Protein AF-A0A923VQ22-F1 (afdb_monomer)

Mean predicted aligned error: 6.09 Å

Foldseek 3Di:
DDPCVVVVVVVLCVVVLVVLVVVLVVQLPDDLVCLVVVLVVLVVLLVVLVVQCVVLVPPPDPVSVSSPSNSVVSNVSSVSSCVSSCVVAACPPDDDPPPQDDPSSVNVVSNND

Secondary structure (DSSP, 8-state):
--THHHHHHHHHHHHHHHHHHHHHHHHHTS-GGGHHHHHHHHHHHHHHHHHHHHHHTT--SHHHHHHHHHHHHHHHHHHHHHHHTTSSS----SPPPTT--HHHHHHHHHHH-

Nearest PDB structures (foldseek):
  6s1k-assembly1_K  TM=7.094E-01  e=7.462E+00  Escherichia coli str. K-12 substr. MG1655star
  8brm-assembly1_Li  TM=3.513E-01  e=6.714E+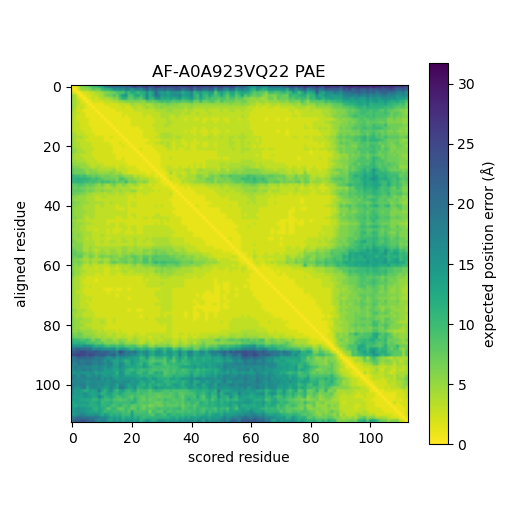00  Giardia lamblia ATCC 50803

Solvent-accessible surface area (backbone atoms only — not comparable to full-atom values): 6279 Å² total; per-residue (Å²): 137,61,72,64,77,56,50,50,58,51,53,49,51,53,47,54,50,53,51,49,52,52,51,48,55,53,60,62,71,48,64,77,84,49,49,65,56,53,51,51,52,37,50,53,47,32,54,50,18,53,54,45,33,64,71,27,71,80,42,86,49,75,67,24,53,56,50,33,50,50,18,54,50,40,46,49,50,34,52,51,47,37,39,73,72,29,76,73,29,49,67,47,88,63,81,82,62,93,84,56,54,72,70,61,37,53,53,53,52,54,18,54,97

Structure (mmCIF, N/CA/C/O backbone):
data_AF-A0A923VQ22-F1
#
_entry.id   AF-A0A923VQ22-F1
#
loop_
_atom_site.group_PDB
_atom_site.id
_atom_site.type_symbol
_atom_site.label_atom_id
_atom_site.label_alt_id
_atom_site.label_comp_id
_atom_site.label_asym_id
_atom_site.label_entity_id
_atom_site.label_seq_id
_atom_site.pdbx_PDB_ins_code
_atom_site.Cartn_x
_atom_site.Cartn_y
_atom_site.Cartn_z
_atom_site.occupancy
_atom_site.B_iso_or_equiv
_atom_site.auth_seq_id
_atom_site.auth_comp_id
_atom_site.auth_asym_id
_atom_site.auth_atom_id
_atom_site.pdbx_PDB_model_num
ATOM 1 N N . MET A 1 1 ? 25.766 -9.723 -18.755 1.00 61.22 1 MET A N 1
ATOM 2 C CA . MET A 1 1 ? 24.776 -9.295 -17.744 1.00 61.22 1 MET A CA 1
ATOM 3 C C . MET A 1 1 ? 25.517 -8.536 -16.666 1.00 61.22 1 MET A C 1
ATOM 5 O O . MET A 1 1 ? 26.490 -9.065 -16.144 1.00 61.22 1 MET A O 1
ATOM 9 N N . THR A 1 2 ? 25.147 -7.287 -16.406 1.00 80.12 2 THR A N 1
ATOM 10 C CA . THR A 1 2 ? 25.833 -6.451 -15.411 1.00 80.12 2 THR A CA 1
ATOM 11 C C . THR A 1 2 ? 25.176 -6.624 -14.044 1.00 80.12 2 THR A C 1
ATOM 13 O O . THR A 1 2 ? 23.963 -6.797 -13.959 1.00 80.12 2 THR A O 1
ATOM 16 N N . LEU A 1 3 ? 25.957 -6.546 -12.962 1.00 84.25 3 LEU A N 1
ATOM 17 C CA . LEU A 1 3 ? 25.467 -6.641 -11.577 1.00 84.25 3 LEU A CA 1
ATOM 18 C C . LEU A 1 3 ? 24.278 -5.695 -11.304 1.00 84.25 3 LEU A C 1
ATOM 20 O O . LEU A 1 3 ? 23.337 -6.047 -10.596 1.00 84.25 3 LEU A O 1
ATOM 24 N N . SER A 1 4 ? 24.283 -4.519 -11.937 1.00 81.19 4 SER A N 1
ATOM 25 C CA . SER A 1 4 ? 23.209 -3.526 -11.855 1.00 81.19 4 SER A CA 1
ATOM 26 C C . SER A 1 4 ? 21.833 -4.049 -12.281 1.00 81.19 4 SER A C 1
ATOM 28 O O . SER A 1 4 ? 20.836 -3.618 -11.710 1.00 81.19 4 SER A O 1
ATOM 30 N N . GLN A 1 5 ? 21.756 -5.002 -13.219 1.00 84.12 5 GLN A N 1
ATOM 31 C CA . GLN A 1 5 ? 20.485 -5.582 -13.679 1.00 84.12 5 GLN A CA 1
ATOM 32 C C . GLN A 1 5 ? 19.780 -6.411 -12.598 1.00 84.12 5 GLN A C 1
ATOM 34 O O . GLN A 1 5 ? 18.574 -6.609 -12.686 1.00 84.12 5 GLN A O 1
ATOM 39 N N . TYR A 1 6 ? 20.512 -6.861 -11.577 1.00 86.94 6 TYR A N 1
ATOM 40 C CA . TYR A 1 6 ? 19.970 -7.634 -10.458 1.00 86.94 6 TYR A CA 1
ATOM 41 C C . TYR A 1 6 ? 19.833 -6.793 -9.192 1.00 86.94 6 TYR A C 1
ATOM 43 O O . TYR A 1 6 ? 18.829 -6.882 -8.489 1.00 86.94 6 TYR A O 1
ATOM 51 N N . VAL A 1 7 ? 20.816 -5.935 -8.917 1.00 93.94 7 VAL A N 1
ATOM 52 C CA . VAL A 1 7 ? 20.827 -5.115 -7.700 1.00 93.94 7 VAL A CA 1
ATOM 53 C C . VAL A 1 7 ? 19.725 -4.055 -7.724 1.00 93.94 7 VAL A C 1
ATOM 55 O O . VAL A 1 7 ? 19.074 -3.841 -6.705 1.00 93.94 7 VAL A O 1
ATOM 58 N N . LEU A 1 8 ? 19.470 -3.415 -8.872 1.00 92.94 8 LEU A N 1
ATOM 59 C CA . LEU A 1 8 ? 18.461 -2.355 -8.959 1.00 92.94 8 LEU A CA 1
ATOM 60 C C . LEU A 1 8 ? 17.034 -2.858 -8.682 1.00 92.94 8 LEU A C 1
ATOM 62 O O . LEU A 1 8 ? 16.362 -2.224 -7.871 1.00 92.94 8 LEU A O 1
ATOM 66 N N . PRO A 1 9 ? 16.550 -3.973 -9.270 1.00 94.06 9 PRO A N 1
ATOM 67 C CA . PRO A 1 9 ? 15.259 -4.547 -8.890 1.00 94.06 9 PRO A CA 1
ATOM 68 C C . PRO A 1 9 ? 15.165 -4.889 -7.403 1.00 94.06 9 PRO A C 1
ATOM 70 O O . PRO A 1 9 ? 14.166 -4.557 -6.779 1.00 94.06 9 PRO A O 1
ATOM 73 N N . VAL A 1 10 ? 16.208 -5.488 -6.818 1.00 95.06 10 VAL A N 1
ATOM 74 C CA . VAL A 1 10 ? 16.207 -5.863 -5.393 1.00 95.06 10 VAL A CA 1
ATOM 75 C C . VAL A 1 10 ? 16.084 -4.631 -4.501 1.00 95.06 10 VAL A C 1
ATOM 77 O O . VAL A 1 10 ? 15.206 -4.583 -3.641 1.00 95.06 10 VAL A O 1
ATOM 80 N N . LEU A 1 11 ? 16.923 -3.615 -4.722 1.00 96.44 11 LEU A N 1
ATOM 81 C CA . LEU A 1 11 ? 16.868 -2.369 -3.956 1.00 96.44 11 LEU A CA 1
ATOM 82 C C . LEU A 1 11 ? 15.526 -1.663 -4.133 1.00 96.44 11 LEU A C 1
ATOM 84 O O . LEU A 1 11 ? 14.954 -1.187 -3.156 1.00 96.44 11 LEU A O 1
ATOM 88 N N . TYR A 1 12 ? 15.012 -1.630 -5.362 1.00 96.00 12 TYR A N 1
ATOM 89 C CA . TYR A 1 12 ? 13.713 -1.049 -5.663 1.00 96.00 12 TYR A CA 1
ATOM 90 C C . TYR A 1 12 ? 12.589 -1.753 -4.898 1.00 96.00 12 TYR A C 1
ATOM 92 O O . TYR A 1 12 ? 11.822 -1.089 -4.206 1.00 96.00 12 TYR A O 1
ATOM 100 N N . THR A 1 13 ? 12.524 -3.084 -4.979 1.00 95.69 13 THR A N 1
ATOM 101 C CA . THR A 1 13 ? 11.518 -3.902 -4.295 1.00 95.69 13 THR A CA 1
ATOM 102 C C . THR A 1 13 ? 11.584 -3.719 -2.784 1.00 95.69 13 THR A C 1
ATOM 104 O O . THR A 1 13 ? 10.552 -3.475 -2.165 1.00 95.69 13 THR A O 1
ATOM 107 N N . LEU A 1 14 ? 12.780 -3.781 -2.189 1.00 97.06 14 LEU A N 1
ATOM 108 C CA . LEU A 1 14 ? 12.957 -3.579 -0.749 1.00 97.06 14 LEU A CA 1
ATOM 109 C C . LEU A 1 14 ? 12.525 -2.178 -0.318 1.00 97.06 14 LEU A C 1
ATOM 111 O O . LEU A 1 14 ? 11.804 -2.035 0.669 1.00 97.06 14 LEU A O 1
ATOM 115 N N . PHE A 1 15 ? 12.936 -1.154 -1.068 1.00 97.19 15 PHE A N 1
ATOM 116 C CA . PHE A 1 15 ? 12.598 0.230 -0.768 1.00 97.19 15 PHE A CA 1
ATOM 117 C C . PHE A 1 15 ? 11.090 0.464 -0.834 1.00 97.19 15 PHE A C 1
ATOM 119 O O . PHE A 1 15 ? 10.511 0.944 0.137 1.00 97.19 15 PHE A O 1
ATOM 126 N N . ILE A 1 16 ? 10.443 0.107 -1.948 1.00 97.19 16 ILE A N 1
ATOM 127 C CA . ILE A 1 16 ? 9.018 0.389 -2.139 1.00 97.19 16 ILE A CA 1
ATOM 128 C C . ILE A 1 16 ? 8.152 -0.430 -1.180 1.00 97.19 16 ILE A C 1
ATOM 130 O O . ILE A 1 16 ? 7.195 0.109 -0.630 1.00 97.19 16 ILE A O 1
ATOM 134 N N . TRP A 1 17 ? 8.530 -1.684 -0.904 1.00 96.00 17 TRP A N 1
ATOM 135 C CA . TRP A 1 17 ? 7.873 -2.510 0.104 1.00 96.00 17 TRP A CA 1
ATOM 136 C C . TRP A 1 17 ? 7.956 -1.849 1.478 1.00 96.00 17 TRP A C 1
ATOM 138 O O . TRP A 1 17 ? 6.927 -1.524 2.066 1.00 96.00 17 TRP A O 1
ATOM 148 N N . TRP A 1 18 ? 9.169 -1.573 1.968 1.00 96.50 18 TRP A N 1
ATOM 149 C CA . TRP A 1 18 ? 9.364 -1.022 3.310 1.00 96.50 18 TRP A CA 1
ATOM 150 C C . TRP A 1 18 ? 8.731 0.361 3.467 1.00 96.50 18 TRP A C 1
ATOM 152 O O . TRP A 1 18 ? 8.091 0.645 4.480 1.00 96.50 18 TRP A O 1
ATOM 162 N N . PHE A 1 19 ? 8.868 1.210 2.446 1.00 96.56 19 PHE A N 1
ATOM 163 C CA . PHE A 1 19 ? 8.248 2.527 2.418 1.00 96.56 19 PHE A CA 1
ATOM 164 C C . PHE A 1 19 ? 6.721 2.423 2.454 1.00 96.56 19 PHE A C 1
ATOM 166 O O . PHE A 1 19 ? 6.092 3.090 3.271 1.00 96.56 19 PHE A O 1
ATOM 173 N N . SER A 1 20 ? 6.123 1.553 1.630 1.00 94.25 20 SER A N 1
ATOM 174 C CA . SER A 1 20 ? 4.670 1.353 1.612 1.00 94.25 20 SER A CA 1
ATOM 175 C C . SER A 1 20 ? 4.145 0.862 2.961 1.00 94.25 20 SER A C 1
ATOM 177 O O . SER A 1 20 ? 3.203 1.448 3.485 1.00 94.25 20 SER A O 1
ATOM 179 N N . THR A 1 21 ? 4.809 -0.110 3.590 1.00 94.62 21 THR A N 1
ATOM 180 C CA . THR A 1 21 ? 4.454 -0.598 4.928 1.00 94.62 21 THR A CA 1
ATOM 181 C C . THR A 1 21 ? 4.550 0.508 5.975 1.00 94.62 21 THR A C 1
ATOM 183 O O . THR A 1 21 ? 3.642 0.668 6.785 1.00 94.62 21 THR A O 1
ATOM 186 N N . GLY A 1 22 ? 5.609 1.324 5.939 1.00 95.50 22 GLY A N 1
ATOM 187 C CA . GLY A 1 22 ? 5.743 2.479 6.828 1.00 95.50 22 GLY A CA 1
ATOM 188 C C . GLY A 1 22 ? 4.603 3.488 6.662 1.00 95.50 22 GLY A C 1
ATOM 189 O O . GLY A 1 22 ? 4.054 3.961 7.655 1.00 95.50 22 GLY A O 1
ATOM 190 N N . VAL A 1 23 ? 4.199 3.772 5.418 1.00 95.12 23 VAL A N 1
ATOM 191 C CA . VAL A 1 23 ? 3.050 4.643 5.119 1.00 95.12 23 VAL A CA 1
ATOM 192 C C . VAL A 1 23 ? 1.744 4.030 5.627 1.00 95.12 23 VAL A C 1
ATOM 194 O O . VAL A 1 23 ? 0.954 4.738 6.243 1.00 95.12 23 VAL A O 1
ATOM 197 N N . ILE A 1 24 ? 1.522 2.730 5.426 1.00 94.06 24 ILE A N 1
ATOM 198 C CA . ILE A 1 24 ? 0.324 2.024 5.905 1.00 94.06 24 ILE A CA 1
ATOM 199 C C . ILE A 1 24 ? 0.222 2.109 7.435 1.00 94.06 24 ILE A C 1
ATOM 201 O O . ILE A 1 24 ? -0.819 2.502 7.955 1.00 94.06 24 ILE A O 1
ATOM 205 N N . LEU A 1 25 ? 1.311 1.819 8.154 1.00 92.81 25 LEU A N 1
ATOM 206 C CA . LEU A 1 25 ? 1.347 1.897 9.619 1.00 92.81 25 LEU A CA 1
ATOM 207 C C . LEU A 1 25 ? 1.163 3.331 10.131 1.00 92.81 25 LEU A C 1
ATOM 209 O O . LEU A 1 25 ? 0.506 3.552 11.146 1.00 92.81 25 LEU A O 1
ATOM 213 N N . TYR A 1 26 ? 1.713 4.321 9.425 1.00 93.19 26 TYR A N 1
ATOM 214 C CA . TYR A 1 26 ? 1.476 5.727 9.743 1.00 93.19 26 TYR A CA 1
ATOM 215 C C . TYR A 1 26 ? -0.007 6.098 9.600 1.00 93.19 26 TYR A C 1
ATOM 217 O O . TYR A 1 26 ? -0.559 6.758 10.480 1.00 93.19 26 TYR A O 1
ATOM 225 N N . LEU A 1 27 ? -0.656 5.654 8.519 1.00 91.12 27 LEU A N 1
ATOM 226 C CA . LEU A 1 27 ? -2.074 5.903 8.262 1.00 91.12 27 LEU A CA 1
ATOM 227 C C . LEU A 1 27 ? -2.987 5.214 9.287 1.00 91.12 27 LEU A C 1
ATOM 229 O O . LEU A 1 27 ? -3.996 5.801 9.673 1.00 91.12 27 LEU A O 1
ATOM 233 N N . ASP A 1 28 ? -2.627 4.015 9.748 1.00 89.44 28 ASP A N 1
ATOM 234 C CA . ASP A 1 28 ? -3.331 3.302 10.825 1.00 89.44 28 ASP A CA 1
ATOM 235 C C . ASP A 1 28 ? -3.242 4.040 12.175 1.00 89.44 28 ASP A C 1
ATOM 237 O O . ASP A 1 28 ? -4.201 4.083 12.946 1.00 89.44 28 ASP A O 1
ATOM 241 N N . GLY A 1 29 ? -2.115 4.711 12.436 1.00 87.19 29 GLY A N 1
ATOM 242 C CA . GLY A 1 29 ? -1.912 5.525 13.636 1.00 87.19 29 GLY A CA 1
ATOM 243 C C . GLY A 1 29 ? -2.688 6.851 13.667 1.00 87.19 29 GLY A C 1
ATOM 244 O O . GLY A 1 29 ? -2.660 7.547 14.687 1.00 87.19 29 GLY A O 1
ATOM 245 N N . LEU A 1 30 ? -3.365 7.237 12.579 1.00 90.12 30 LEU A N 1
ATOM 246 C CA . LEU A 1 30 ? -4.133 8.482 12.516 1.00 90.12 30 LEU A CA 1
ATOM 247 C C . LEU A 1 30 ? -5.458 8.394 13.303 1.00 90.12 30 LEU A C 1
ATOM 249 O O . LEU A 1 30 ? -5.967 7.313 13.599 1.00 90.12 30 LEU A O 1
ATOM 253 N N . PRO A 1 31 ? -6.084 9.536 13.646 1.00 88.69 31 PRO A N 1
ATOM 254 C CA . PRO A 1 31 ? -7.388 9.533 14.302 1.00 88.69 31 PRO A CA 1
ATOM 255 C C . PRO A 1 31 ? -8.479 8.872 13.443 1.00 88.69 31 PRO A C 1
ATOM 257 O O . PRO A 1 31 ? -8.553 9.117 12.239 1.00 88.69 31 PRO A O 1
ATOM 260 N N . ALA A 1 32 ? -9.415 8.153 14.070 1.00 84.50 32 ALA A N 1
ATOM 261 C CA . ALA A 1 32 ? -10.451 7.367 13.380 1.00 84.50 32 ALA A CA 1
ATOM 262 C C . ALA A 1 32 ? -11.340 8.158 12.394 1.00 84.50 32 ALA A C 1
ATOM 264 O O . ALA A 1 32 ? -11.902 7.588 11.460 1.00 84.50 32 ALA A O 1
ATOM 265 N N . TRP A 1 33 ? -11.473 9.480 12.556 1.00 86.12 33 TRP A N 1
ATOM 266 C CA . TRP A 1 33 ? -12.221 10.313 11.605 1.00 86.12 33 TRP A CA 1
ATOM 267 C C . TRP A 1 33 ? -11.535 10.413 10.230 1.00 86.12 33 TRP A C 1
ATOM 269 O O . TRP A 1 33 ? -12.210 10.640 9.225 1.00 86.12 33 TRP A O 1
ATOM 279 N N . THR A 1 34 ? -10.216 10.201 10.169 1.00 89.00 34 THR A N 1
ATOM 280 C CA . THR A 1 34 ? -9.433 10.194 8.922 1.00 89.00 34 THR A CA 1
ATOM 281 C C . THR A 1 34 ? -9.615 8.904 8.123 1.00 89.00 34 THR A C 1
AT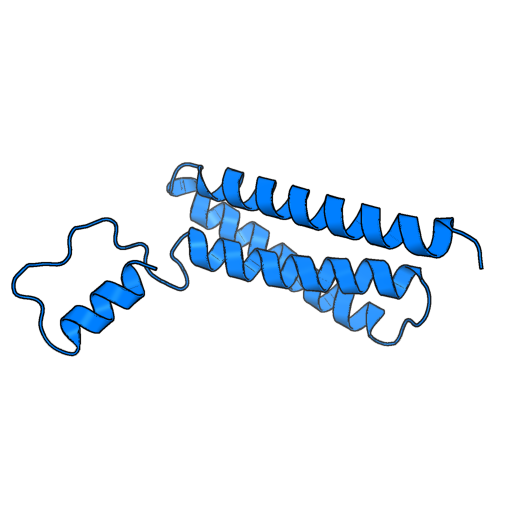OM 283 O O . THR A 1 34 ? -9.443 8.918 6.909 1.00 89.00 34 THR A O 1
ATOM 286 N N . PHE A 1 35 ? -10.050 7.810 8.758 1.00 89.62 35 PHE A N 1
ATOM 287 C CA . PHE A 1 35 ? -10.065 6.472 8.153 1.00 89.62 35 PHE A CA 1
ATOM 288 C C . PHE A 1 35 ? -10.920 6.395 6.888 1.00 89.62 35 PHE A C 1
ATOM 290 O O . PHE A 1 35 ? -10.537 5.745 5.919 1.00 89.62 35 PHE A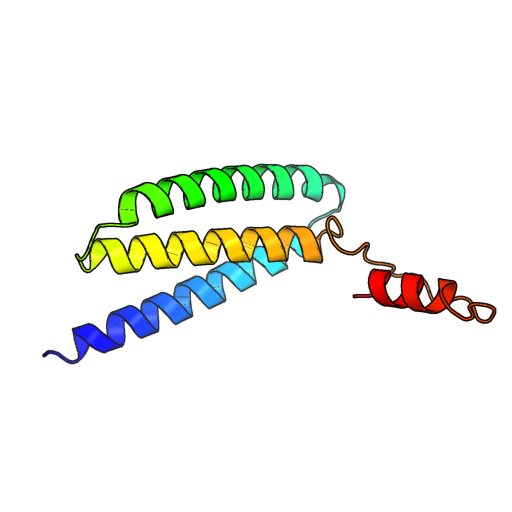 O 1
ATOM 297 N N . LYS A 1 36 ? -12.041 7.124 6.848 1.00 90.62 36 LYS A N 1
ATOM 298 C CA . LYS A 1 36 ? -12.898 7.203 5.654 1.00 90.62 36 LYS A CA 1
ATOM 299 C C . LYS A 1 36 ? -12.166 7.836 4.469 1.00 90.62 36 LYS A C 1
ATOM 301 O O . LYS A 1 36 ? -12.313 7.376 3.341 1.00 90.62 36 LYS A O 1
ATOM 306 N N . TRP A 1 37 ? -11.369 8.872 4.730 1.00 92.31 37 TRP A N 1
ATOM 307 C CA . TRP A 1 37 ? -10.572 9.559 3.715 1.00 92.31 37 TRP A CA 1
ATOM 308 C C . TRP A 1 37 ? -9.381 8.715 3.274 1.00 92.31 37 TRP A C 1
ATOM 310 O O . TRP A 1 37 ? -9.126 8.611 2.076 1.00 92.31 37 TRP A O 1
ATOM 320 N N . THR A 1 38 ? -8.713 8.051 4.220 1.00 93.19 38 THR A N 1
ATOM 321 C CA . THR A 1 38 ? -7.650 7.082 3.934 1.00 93.19 38 THR A CA 1
ATOM 322 C C . THR A 1 38 ? -8.161 5.966 3.027 1.00 93.19 38 THR A C 1
ATOM 324 O O . THR A 1 38 ? -7.556 5.689 1.994 1.00 93.19 38 THR A O 1
ATOM 327 N N . MET A 1 39 ? -9.315 5.379 3.351 1.00 94.56 39 MET A N 1
ATOM 328 C CA . MET A 1 39 ? -9.917 4.312 2.554 1.00 94.56 39 MET A CA 1
ATOM 329 C C . MET A 1 39 ? -10.376 4.804 1.173 1.00 94.56 39 MET A C 1
ATOM 331 O O . MET A 1 39 ? -10.202 4.096 0.179 1.00 94.56 39 MET A O 1
ATOM 335 N N . LEU A 1 40 ? -10.916 6.026 1.074 1.00 95.31 40 LEU A N 1
ATOM 336 C CA . LEU A 1 40 ? -11.277 6.636 -0.211 1.00 95.3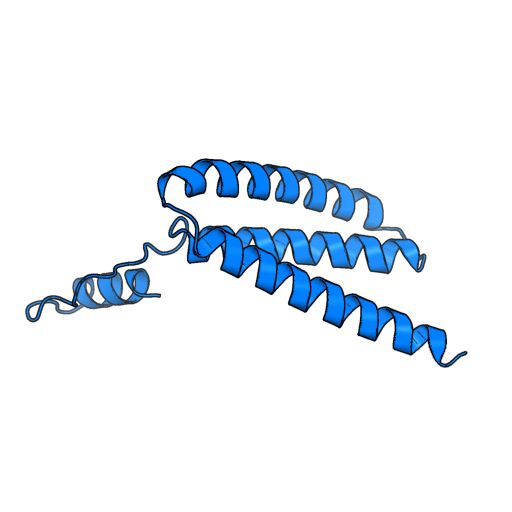1 40 LEU A CA 1
ATOM 337 C C . LEU A 1 40 ? -10.043 6.819 -1.107 1.00 95.31 40 LEU A C 1
ATOM 339 O O . LEU A 1 40 ? -10.062 6.414 -2.269 1.00 95.31 40 LEU A O 1
ATOM 343 N N . GLY A 1 41 ? -8.961 7.374 -0.554 1.00 95.31 41 GLY A N 1
ATOM 344 C CA . GLY A 1 41 ? -7.691 7.543 -1.258 1.00 95.31 41 GLY A CA 1
ATOM 345 C C . GLY A 1 41 ? -7.088 6.205 -1.684 1.00 95.31 41 GLY A C 1
ATOM 346 O O . GLY A 1 41 ? -6.737 6.032 -2.850 1.00 95.31 41 GLY A O 1
ATOM 347 N N . ALA A 1 42 ? -7.048 5.225 -0.778 1.00 95.06 42 ALA A N 1
ATOM 348 C CA . ALA A 1 42 ? -6.579 3.876 -1.081 1.00 95.06 42 ALA A CA 1
ATOM 349 C C . ALA A 1 42 ? -7.406 3.232 -2.205 1.00 95.06 42 ALA A C 1
ATOM 351 O O . ALA A 1 42 ? -6.850 2.596 -3.095 1.00 95.06 42 ALA A O 1
ATOM 352 N N . THR A 1 43 ? -8.729 3.416 -2.205 1.00 96.00 43 THR A N 1
ATOM 353 C CA . THR A 1 43 ? -9.616 2.862 -3.241 1.00 96.00 43 THR A CA 1
ATOM 354 C C . THR A 1 43 ? -9.389 3.531 -4.597 1.00 96.00 43 THR A C 1
ATOM 356 O O . THR A 1 43 ? -9.382 2.855 -5.624 1.00 96.00 43 THR A O 1
ATOM 359 N N . ALA A 1 44 ? -9.129 4.841 -4.631 1.00 96.88 44 ALA A N 1
ATOM 360 C CA . ALA A 1 44 ? -8.724 5.515 -5.864 1.00 96.88 44 ALA A CA 1
ATOM 361 C C . ALA A 1 44 ? -7.397 4.948 -6.402 1.00 96.88 44 ALA A C 1
ATOM 363 O O . ALA A 1 44 ? -7.287 4.647 -7.592 1.00 96.88 44 ALA A O 1
ATOM 364 N N . PHE A 1 45 ? -6.416 4.720 -5.522 1.00 96.50 45 PHE A N 1
ATOM 365 C CA . PHE A 1 45 ? -5.157 4.069 -5.886 1.00 96.50 45 PHE A CA 1
ATOM 366 C C . PHE A 1 45 ? -5.346 2.626 -6.363 1.00 96.50 45 PHE A C 1
ATOM 368 O O . PHE A 1 45 ? -4.679 2.227 -7.313 1.00 96.50 45 PHE A O 1
ATOM 375 N N . LEU A 1 46 ? -6.278 1.869 -5.779 1.00 97.50 46 LEU A N 1
ATOM 376 C CA . LEU A 1 46 ? -6.625 0.522 -6.233 1.00 97.50 46 LEU A CA 1
ATOM 377 C C . LEU A 1 46 ? -7.121 0.530 -7.686 1.00 97.50 46 LEU A C 1
ATOM 379 O O . LEU A 1 46 ? -6.665 -0.271 -8.500 1.00 97.50 46 LEU A O 1
ATOM 383 N N . LEU A 1 47 ? -8.027 1.449 -8.033 1.00 97.69 47 LEU A N 1
ATOM 384 C CA . LEU A 1 47 ? -8.537 1.569 -9.403 1.00 97.69 47 LEU A CA 1
ATOM 385 C C . LEU A 1 47 ? -7.416 1.924 -10.387 1.00 97.69 47 LEU A C 1
ATOM 387 O O . LEU A 1 47 ? -7.307 1.308 -11.447 1.00 97.69 47 LEU A O 1
ATOM 391 N N . LEU A 1 48 ? -6.547 2.869 -10.017 1.00 97.25 48 LEU A N 1
ATOM 392 C CA . LEU A 1 48 ? -5.372 3.220 -10.817 1.00 97.25 48 LEU A CA 1
ATOM 393 C C . LEU A 1 48 ? -4.411 2.035 -10.976 1.00 97.25 48 LEU A C 1
ATOM 395 O O . LEU A 1 48 ? -3.889 1.821 -12.068 1.00 97.25 48 LEU A O 1
ATOM 399 N N . ALA A 1 49 ? -4.215 1.239 -9.925 1.00 96.94 49 ALA A N 1
ATOM 400 C CA . ALA A 1 49 ? -3.377 0.049 -9.966 1.00 96.94 49 ALA A CA 1
ATOM 401 C C . ALA A 1 49 ? -3.946 -1.015 -10.914 1.00 96.94 49 ALA A C 1
ATOM 403 O O . ALA A 1 49 ? -3.200 -1.577 -11.713 1.00 96.94 49 ALA A O 1
ATOM 404 N N . PHE A 1 50 ? -5.263 -1.247 -10.911 1.00 97.81 50 PHE A N 1
ATOM 405 C CA . PHE A 1 50 ? -5.893 -2.145 -11.884 1.00 97.81 50 PHE A CA 1
ATOM 406 C C . PHE A 1 50 ? -5.744 -1.644 -13.322 1.00 97.81 50 PHE A C 1
ATOM 408 O O . PHE A 1 50 ? -5.418 -2.431 -14.210 1.00 97.81 50 PHE A O 1
ATOM 415 N N . LEU A 1 51 ? -5.918 -0.340 -13.562 1.00 96.94 51 LEU A N 1
ATOM 416 C CA . LEU A 1 51 ? -5.684 0.249 -14.884 1.00 96.94 51 LEU A CA 1
ATOM 417 C C . LEU A 1 51 ? -4.226 0.068 -15.326 1.00 96.94 51 LEU A C 1
ATOM 419 O O . LEU A 1 51 ? -3.974 -0.363 -16.452 1.00 96.94 51 LEU A O 1
ATOM 423 N N . GLY A 1 52 ? -3.269 0.334 -14.435 1.00 95.19 52 GLY A N 1
ATOM 424 C CA . GLY A 1 52 ? -1.846 0.127 -14.694 1.00 95.19 52 GLY A CA 1
ATOM 425 C C . GLY A 1 52 ? -1.509 -1.337 -14.986 1.00 95.19 52 GLY A C 1
ATOM 426 O O . GLY A 1 52 ? -0.757 -1.618 -15.922 1.00 95.19 52 GLY A O 1
ATOM 427 N N . LEU A 1 53 ? -2.122 -2.280 -14.264 1.00 95.00 53 LEU A N 1
ATOM 428 C CA . LEU A 1 53 ? -1.964 -3.715 -14.502 1.00 95.00 53 LEU A CA 1
ATOM 429 C C . LEU A 1 53 ? -2.490 -4.115 -15.889 1.00 95.00 53 LEU A C 1
ATOM 431 O O . LEU A 1 53 ? -1.807 -4.818 -16.627 1.00 95.00 53 LEU A O 1
ATOM 435 N N . CYS A 1 54 ? -3.662 -3.612 -16.288 1.00 96.00 54 CYS A N 1
ATOM 436 C CA . CYS A 1 54 ? -4.227 -3.855 -17.618 1.00 96.00 54 CYS A CA 1
ATOM 437 C C . CYS A 1 54 ? -3.325 -3.321 -18.740 1.00 96.00 54 CYS A C 1
ATOM 439 O O . CYS A 1 54 ? -3.112 -4.008 -19.738 1.00 96.00 54 CYS A O 1
ATOM 441 N N . VAL A 1 55 ? -2.768 -2.117 -18.572 1.00 94.81 55 VAL A N 1
ATOM 442 C CA . VAL A 1 55 ? -1.853 -1.501 -19.550 1.00 94.81 55 VAL A CA 1
ATOM 443 C C . VAL A 1 55 ? -0.536 -2.275 -19.648 1.00 94.81 55 VAL A C 1
ATOM 445 O O . VAL A 1 55 ? 0.009 -2.439 -20.739 1.00 94.81 55 VAL A O 1
ATOM 448 N N . THR A 1 56 ? -0.029 -2.779 -18.524 1.00 95.69 56 THR A N 1
ATOM 449 C CA . THR A 1 56 ? 1.259 -3.489 -18.456 1.00 95.69 56 THR A CA 1
ATOM 450 C C . THR A 1 56 ? 1.154 -4.989 -18.723 1.00 95.69 56 THR A C 1
ATOM 452 O O . THR A 1 56 ? 2.180 -5.636 -18.906 1.00 95.69 56 THR A O 1
ATOM 455 N N . ALA A 1 57 ? -0.056 -5.548 -18.837 1.00 92.50 57 ALA A N 1
ATOM 456 C CA . ALA A 1 57 ? -0.301 -6.990 -18.950 1.00 92.50 57 ALA A CA 1
ATOM 457 C C . AL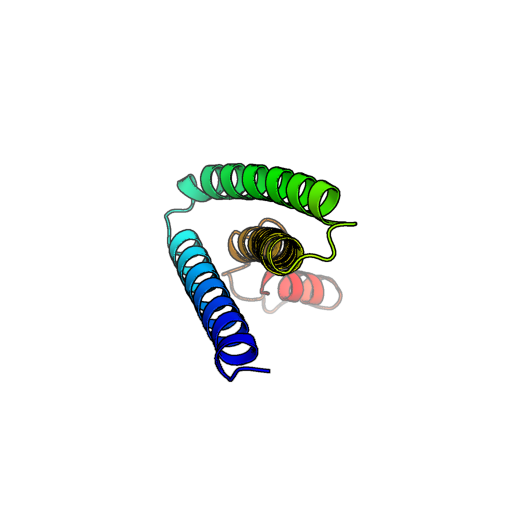A A 1 57 ? 0.436 -7.687 -20.109 1.00 92.50 57 ALA A C 1
ATOM 459 O O . ALA A 1 57 ? 0.696 -8.887 -20.044 1.00 92.50 57 ALA A O 1
ATOM 460 N N . LYS A 1 58 ? 0.751 -6.954 -21.182 1.00 93.25 58 LYS A N 1
ATOM 461 C CA . LYS A 1 58 ? 1.483 -7.469 -22.353 1.00 93.25 58 LYS A CA 1
ATOM 462 C C . LYS A 1 58 ? 2.843 -6.794 -22.556 1.00 93.25 58 LYS A C 1
ATOM 464 O O . LYS A 1 58 ? 3.486 -7.027 -23.576 1.00 93.25 58 LYS A O 1
ATOM 469 N N . ASP A 1 59 ? 3.271 -5.940 -21.628 1.00 93.25 59 ASP A N 1
ATOM 470 C CA . ASP A 1 59 ? 4.535 -5.217 -21.745 1.00 93.25 59 ASP A CA 1
ATOM 471 C C . ASP A 1 59 ? 5.694 -6.058 -21.194 1.00 93.25 59 ASP A C 1
ATOM 473 O O . ASP A 1 59 ? 5.873 -6.189 -19.986 1.00 93.25 59 ASP A O 1
ATOM 477 N N . THR A 1 60 ? 6.505 -6.615 -22.094 1.00 93.38 60 THR A N 1
ATOM 478 C CA . THR A 1 60 ? 7.668 -7.447 -21.747 1.00 93.38 60 THR A CA 1
ATOM 479 C C . THR A 1 60 ? 8.948 -6.640 -21.516 1.00 93.38 60 THR A C 1
ATOM 481 O O . THR A 1 60 ? 10.023 -7.218 -21.352 1.00 93.38 60 THR A O 1
ATOM 484 N N . ARG A 1 61 ? 8.881 -5.303 -21.541 1.00 94.00 61 ARG A N 1
ATOM 485 C CA . ARG A 1 61 ? 10.034 -4.438 -21.256 1.00 94.00 61 ARG A CA 1
ATOM 486 C C . ARG A 1 61 ? 10.290 -4.368 -19.752 1.00 94.00 61 ARG A C 1
ATOM 488 O O . ARG A 1 61 ? 9.389 -4.545 -18.937 1.00 94.00 61 ARG A O 1
ATOM 495 N N . THR A 1 62 ? 11.510 -3.989 -19.373 1.00 92.12 62 THR A N 1
ATOM 496 C CA . THR A 1 62 ? 11.889 -3.767 -17.967 1.00 92.12 62 THR A CA 1
ATOM 497 C C . THR A 1 62 ? 10.960 -2.769 -17.264 1.00 92.12 62 THR A C 1
ATOM 499 O O . THR A 1 62 ? 10.614 -2.953 -16.101 1.00 92.12 62 THR A O 1
ATOM 502 N N . THR A 1 63 ? 10.499 -1.735 -17.973 1.00 92.75 63 THR A N 1
ATOM 503 C CA . THR A 1 63 ? 9.512 -0.768 -17.463 1.00 92.75 63 THR A CA 1
ATOM 504 C C . THR A 1 63 ? 8.183 -1.427 -17.100 1.00 92.75 63 THR A C 1
ATOM 506 O O . THR A 1 63 ? 7.611 -1.099 -16.064 1.00 92.75 63 THR A O 1
ATOM 509 N N . GLY A 1 64 ? 7.720 -2.385 -17.910 1.00 94.00 64 GLY A N 1
ATOM 510 C CA . GLY A 1 64 ? 6.512 -3.164 -17.645 1.00 94.00 64 GLY A CA 1
ATOM 511 C C . GLY A 1 64 ? 6.625 -3.983 -16.359 1.00 94.00 64 GLY A C 1
ATOM 512 O O . GLY A 1 64 ? 5.678 -4.020 -15.576 1.00 94.00 64 GLY A O 1
ATOM 513 N N . ALA A 1 65 ? 7.803 -4.548 -16.074 1.00 94.12 65 ALA A N 1
ATOM 514 C CA . ALA A 1 65 ? 8.053 -5.282 -14.831 1.00 94.12 65 ALA A CA 1
ATOM 515 C C . ALA A 1 65 ? 7.960 -4.377 -13.588 1.00 94.12 65 ALA A C 1
ATOM 517 O O . ALA A 1 65 ? 7.269 -4.716 -12.631 1.00 94.12 65 ALA A O 1
ATOM 518 N N . TYR A 1 66 ? 8.592 -3.199 -13.612 1.00 95.44 66 TYR A N 1
ATOM 519 C CA . TYR A 1 66 ? 8.523 -2.251 -12.491 1.00 95.44 66 TYR A CA 1
ATOM 520 C C . TYR A 1 66 ? 7.107 -1.711 -12.261 1.00 95.44 66 TYR A C 1
ATOM 522 O O . TYR A 1 66 ? 6.638 -1.650 -11.122 1.00 95.44 66 TYR A O 1
ATOM 530 N N . LEU A 1 67 ? 6.404 -1.343 -13.335 1.00 96.06 67 LEU A N 1
ATOM 531 C CA . LEU A 1 67 ? 5.049 -0.804 -13.238 1.00 96.06 67 LEU A CA 1
ATOM 532 C C . LEU A 1 67 ? 4.045 -1.859 -12.762 1.00 96.06 67 LEU A C 1
ATOM 534 O O . LEU A 1 67 ? 3.265 -1.576 -11.855 1.00 96.06 67 LEU A O 1
ATOM 538 N N . SER A 1 68 ? 4.086 -3.074 -13.317 1.00 96.06 68 SER A N 1
ATOM 539 C CA . SER A 1 68 ? 3.191 -4.163 -12.899 1.00 96.06 68 SER A CA 1
ATOM 540 C C . SER A 1 68 ? 3.446 -4.588 -11.451 1.00 96.06 68 SER A C 1
ATOM 542 O O . SER A 1 68 ? 2.487 -4.767 -10.701 1.00 96.06 68 SER A O 1
ATOM 544 N N . PHE A 1 69 ? 4.711 -4.645 -11.017 1.00 96.50 69 PHE A N 1
ATOM 545 C CA . PHE A 1 69 ? 5.064 -4.881 -9.615 1.00 96.50 69 PHE A CA 1
ATOM 546 C C . PHE A 1 69 ? 4.514 -3.787 -8.690 1.00 96.50 69 PHE A C 1
ATOM 548 O O . PHE A 1 69 ? 3.916 -4.093 -7.661 1.00 96.50 69 PHE A O 1
ATOM 555 N N . THR A 1 70 ? 4.653 -2.513 -9.073 1.00 96.94 70 THR A N 1
ATOM 556 C CA . THR A 1 70 ? 4.095 -1.386 -8.303 1.00 96.94 70 THR A CA 1
ATOM 557 C C . THR A 1 70 ? 2.579 -1.487 -8.189 1.00 96.94 70 THR A C 1
ATOM 559 O O . THR A 1 70 ? 2.032 -1.322 -7.103 1.00 96.94 70 THR A O 1
ATOM 562 N N . CYS A 1 71 ? 1.897 -1.803 -9.292 1.00 97.25 71 CYS A N 1
ATOM 563 C CA . CYS A 1 71 ? 0.448 -1.983 -9.300 1.00 97.25 71 CYS A CA 1
ATOM 564 C C . CYS A 1 71 ? 0.029 -3.133 -8.375 1.00 97.25 71 CYS A C 1
ATOM 566 O O . CYS A 1 71 ? -0.876 -2.965 -7.562 1.00 97.25 71 CYS A O 1
ATOM 568 N N . ALA A 1 72 ? 0.718 -4.276 -8.444 1.00 96.94 72 ALA A N 1
ATOM 569 C CA . ALA A 1 72 ? 0.464 -5.406 -7.554 1.00 96.94 72 ALA A CA 1
ATOM 570 C C . ALA A 1 72 ? 0.651 -5.023 -6.076 1.00 96.94 72 ALA A C 1
ATOM 572 O O . ALA A 1 72 ? -0.192 -5.356 -5.243 1.00 96.94 72 ALA A O 1
ATOM 573 N N . LEU A 1 73 ? 1.701 -4.260 -5.757 1.00 97.25 73 LEU A N 1
ATOM 574 C CA . LEU A 1 73 ? 1.941 -3.771 -4.401 1.00 97.25 73 LEU A CA 1
ATOM 575 C C . LEU A 1 73 ? 0.855 -2.795 -3.932 1.00 97.25 73 LEU A C 1
ATOM 577 O O . LEU A 1 73 ? 0.442 -2.860 -2.783 1.00 97.25 73 LEU A O 1
ATOM 581 N N . MET A 1 74 ? 0.359 -1.914 -4.803 1.00 97.00 74 MET A N 1
ATOM 582 C CA . MET A 1 74 ? -0.739 -0.999 -4.470 1.00 97.00 74 MET A CA 1
ATOM 583 C C . MET A 1 74 ? -2.050 -1.746 -4.195 1.00 97.00 74 MET A C 1
ATOM 585 O O . MET A 1 74 ? -2.792 -1.363 -3.292 1.00 97.00 74 MET A O 1
ATOM 589 N N . ILE A 1 75 ? -2.320 -2.827 -4.934 1.00 97.25 75 ILE A N 1
ATOM 590 C CA . ILE A 1 75 ? -3.469 -3.707 -4.676 1.00 97.25 75 ILE A CA 1
ATOM 591 C C . ILE A 1 75 ? -3.324 -4.377 -3.303 1.00 97.25 75 ILE A C 1
ATOM 593 O O . ILE A 1 75 ? -4.282 -4.386 -2.531 1.00 97.25 75 ILE A O 1
ATOM 597 N N . TRP A 1 76 ? -2.133 -4.891 -2.976 1.00 96.81 76 TRP A N 1
ATOM 598 C CA . TRP A 1 76 ? -1.846 -5.438 -1.646 1.00 96.81 76 TRP A CA 1
ATOM 599 C C . TRP A 1 76 ? -2.002 -4.378 -0.545 1.00 96.81 76 TRP A C 1
ATOM 601 O O . TRP A 1 76 ? -2.708 -4.607 0.432 1.00 96.81 76 TRP A O 1
ATOM 611 N N . ALA A 1 77 ? -1.440 -3.183 -0.738 1.00 95.88 77 ALA A N 1
ATOM 612 C CA . ALA A 1 77 ? -1.520 -2.088 0.224 1.00 95.88 77 ALA A CA 1
ATOM 613 C C . ALA A 1 77 ? -2.971 -1.682 0.522 1.00 95.88 77 ALA A C 1
ATOM 615 O O . ALA A 1 77 ? -3.302 -1.380 1.665 1.00 95.88 77 ALA A O 1
ATOM 616 N N . TRP A 1 78 ? -3.856 -1.703 -0.482 1.00 96.50 78 TRP A N 1
ATOM 617 C CA . TRP A 1 78 ? -5.284 -1.468 -0.267 1.00 96.50 78 TRP A CA 1
ATOM 618 C C . TRP A 1 78 ? -5.918 -2.522 0.650 1.00 96.50 78 TRP A C 1
ATOM 620 O O . TRP A 1 78 ? -6.689 -2.153 1.535 1.00 96.50 78 TRP A O 1
ATOM 630 N N . GLN A 1 79 ? -5.582 -3.808 0.472 1.00 94.25 79 GLN A N 1
ATOM 631 C CA . GLN A 1 79 ? -6.082 -4.878 1.347 1.00 94.25 79 GLN A CA 1
ATOM 632 C C . GLN A 1 79 ? -5.606 -4.674 2.787 1.00 94.25 79 GLN A C 1
ATOM 634 O O . GLN A 1 79 ? -6.418 -4.747 3.707 1.00 94.25 79 GLN A O 1
ATOM 639 N N . GLU A 1 80 ? -4.338 -4.308 2.965 1.00 93.62 80 GLU A N 1
ATOM 640 C CA . GLU A 1 80 ? -3.752 -4.095 4.289 1.00 93.62 80 GLU A CA 1
ATOM 641 C C . GLU A 1 80 ? -4.306 -2.863 4.999 1.00 93.62 80 GLU A C 1
ATOM 643 O O . GLU A 1 80 ? -4.603 -2.917 6.191 1.00 93.62 80 GLU A O 1
ATOM 648 N N . VAL A 1 81 ? -4.555 -1.775 4.269 1.00 92.62 81 VAL A N 1
ATOM 649 C CA . VAL A 1 81 ? -5.276 -0.615 4.811 1.00 92.62 81 VAL A CA 1
ATOM 650 C C . VAL A 1 81 ? -6.704 -1.001 5.205 1.00 92.62 81 VAL A C 1
ATOM 652 O O . VAL A 1 81 ? -7.156 -0.650 6.292 1.00 92.62 81 VAL A O 1
ATOM 655 N N . ALA A 1 82 ? -7.428 -1.740 4.361 1.00 91.56 82 ALA A N 1
ATOM 656 C CA . ALA A 1 82 ? -8.798 -2.155 4.662 1.00 91.56 82 ALA A CA 1
ATOM 657 C C . ALA A 1 82 ? -8.870 -3.091 5.883 1.00 91.56 82 ALA A C 1
ATOM 659 O O . ALA A 1 82 ? -9.818 -3.016 6.671 1.00 91.56 82 ALA A O 1
ATOM 660 N N . PHE A 1 83 ? -7.868 -3.951 6.049 1.00 88.38 83 PHE A N 1
ATOM 661 C CA . PHE A 1 83 ? -7.714 -4.824 7.204 1.00 88.38 83 PHE A CA 1
ATOM 662 C C . PHE A 1 83 ? -7.427 -4.021 8.481 1.00 88.38 83 PHE A C 1
ATOM 664 O O . PHE A 1 83 ? -8.231 -4.059 9.411 1.00 88.38 83 PHE A O 1
ATOM 671 N N . LEU A 1 84 ? -6.359 -3.216 8.502 1.00 87.00 84 LEU A N 1
ATOM 672 C CA . LEU A 1 84 ? -5.923 -2.475 9.695 1.00 87.00 84 LEU A CA 1
ATOM 673 C C . LEU A 1 84 ? -6.959 -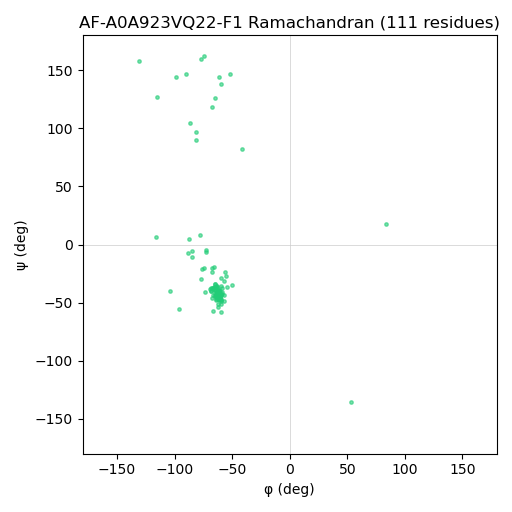1.452 10.181 1.00 87.00 84 LEU A C 1
ATOM 675 O O . LEU A 1 84 ? -7.244 -1.367 11.376 1.00 87.00 84 LEU A O 1
ATOM 679 N N . LEU A 1 85 ? -7.612 -0.746 9.252 1.00 86.81 85 LEU A N 1
ATOM 680 C CA . LEU A 1 85 ? -8.664 0.219 9.589 1.00 86.81 85 LEU A CA 1
ATOM 681 C C . LEU A 1 85 ? -9.982 -0.441 10.036 1.00 86.81 85 LEU A C 1
ATOM 683 O O . LEU A 1 85 ? -10.924 0.259 10.418 1.00 86.81 85 LEU A O 1
ATOM 687 N N . GLY A 1 86 ? -10.072 -1.772 9.991 1.00 82.00 86 GLY A N 1
ATOM 688 C CA . GLY A 1 86 ? -11.206 -2.542 10.489 1.00 82.00 86 GLY A CA 1
ATOM 689 C C . GLY A 1 86 ? -12.386 -2.684 9.522 1.00 82.00 86 GLY A C 1
ATOM 690 O O . GLY A 1 86 ? -13.495 -2.997 9.959 1.00 82.00 86 GLY A O 1
ATOM 691 N N . TYR A 1 87 ? -12.184 -2.435 8.221 1.00 82.06 87 TYR A N 1
ATOM 692 C CA . TYR A 1 87 ? -13.220 -2.595 7.189 1.00 82.06 87 TYR A CA 1
ATOM 693 C C . TYR A 1 87 ? -13.451 -4.063 6.797 1.00 82.06 87 TYR A C 1
ATOM 695 O O . TYR A 1 87 ? -14.567 -4.407 6.409 1.00 82.06 87 TYR A O 1
ATOM 703 N N . VAL A 1 88 ? -12.423 -4.919 6.882 1.00 78.00 88 VAL A N 1
ATOM 704 C CA . VAL A 1 88 ? -12.515 -6.356 6.543 1.00 78.00 88 VAL A CA 1
ATOM 705 C C . VAL A 1 88 ? -12.752 -7.209 7.791 1.00 78.00 88 VAL A C 1
ATOM 707 O O . VAL A 1 88 ? -13.737 -7.944 7.857 1.00 78.00 88 VAL A O 1
ATOM 710 N N . THR A 1 89 ? -11.886 -7.093 8.798 1.00 67.75 89 THR A N 1
ATOM 711 C CA . THR A 1 89 ? -12.046 -7.728 10.113 1.00 67.75 89 THR A CA 1
ATOM 712 C C . THR A 1 89 ? -12.207 -6.638 11.164 1.00 67.75 89 THR A C 1
ATOM 714 O O . THR A 1 89 ? -11.468 -5.661 11.206 1.00 67.75 89 THR A O 1
ATOM 717 N N . GLY A 1 90 ? -13.258 -6.714 11.976 1.00 65.12 90 GLY A N 1
ATOM 718 C CA . GLY A 1 90 ? -13.595 -5.591 12.848 1.00 65.12 90 GLY A CA 1
ATOM 719 C C . GLY A 1 90 ? -12.749 -5.579 14.112 1.00 65.12 90 GLY A C 1
ATOM 720 O O . GLY A 1 90 ? -13.189 -6.235 15.041 1.00 65.12 90 GLY A O 1
ATOM 721 N N . SER A 1 91 ? -11.646 -4.810 14.168 1.00 67.44 91 SER A N 1
ATOM 722 C CA . SER A 1 91 ? -10.703 -4.656 15.306 1.00 67.44 91 SER A CA 1
ATOM 723 C C . SER A 1 91 ? -11.393 -4.566 16.681 1.00 67.44 91 SER A C 1
ATOM 725 O O . SER A 1 91 ? -11.642 -3.493 17.246 1.00 67.44 91 SER A O 1
ATOM 727 N N . ARG A 1 92 ? -11.739 -5.721 17.252 1.00 73.06 92 ARG A N 1
ATO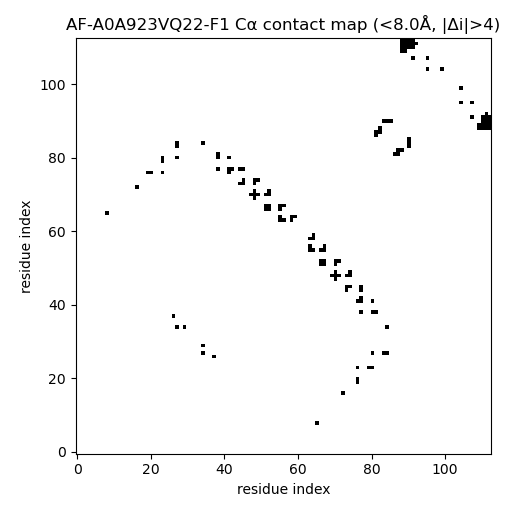M 728 C CA . ARG A 1 92 ? -12.434 -5.835 18.531 1.00 73.06 92 ARG A CA 1
ATOM 729 C C . ARG A 1 92 ? -11.404 -5.699 19.636 1.00 73.06 92 ARG A C 1
ATOM 731 O O . ARG A 1 92 ? -10.879 -6.680 20.147 1.00 73.06 92 ARG A O 1
ATOM 738 N N . ARG A 1 93 ? -11.174 -4.459 20.064 1.00 71.81 93 ARG A N 1
ATOM 739 C CA . ARG A 1 93 ? -10.241 -4.117 21.155 1.00 71.81 93 ARG A CA 1
ATOM 740 C C . ARG A 1 93 ? -10.794 -4.381 22.565 1.00 71.81 93 ARG A C 1
ATOM 742 O O . ARG A 1 93 ? -10.182 -3.985 23.551 1.00 71.81 93 ARG A O 1
ATOM 749 N N . VAL A 1 94 ? -11.959 -5.024 22.678 1.00 81.00 94 VAL A N 1
ATOM 750 C CA . VAL A 1 94 ? -12.594 -5.358 23.962 1.00 81.00 94 VAL A CA 1
ATOM 751 C C . VAL A 1 94 ? -12.325 -6.817 24.353 1.00 81.00 94 VAL A C 1
ATOM 753 O O . VAL A 1 94 ? -12.341 -7.690 23.480 1.00 81.00 94 VAL A O 1
ATOM 756 N N . PRO A 1 95 ? -12.151 -7.122 25.655 1.00 83.69 95 PRO A N 1
ATOM 757 C CA . PRO A 1 95 ? -11.929 -8.487 26.124 1.00 83.69 95 PRO A CA 1
ATOM 758 C C . PRO A 1 95 ? -12.984 -9.473 25.606 1.00 83.69 95 PRO A C 1
ATOM 760 O O . PRO A 1 95 ? -14.157 -9.130 25.397 1.00 83.69 95 PRO A O 1
ATOM 763 N N . CYS A 1 96 ? -12.579 -10.721 25.361 1.00 86.69 96 CYS A N 1
ATOM 764 C CA . CYS A 1 96 ? -13.537 -11.787 25.075 1.00 86.69 96 CYS A CA 1
ATOM 765 C C . CYS A 1 96 ? -14.407 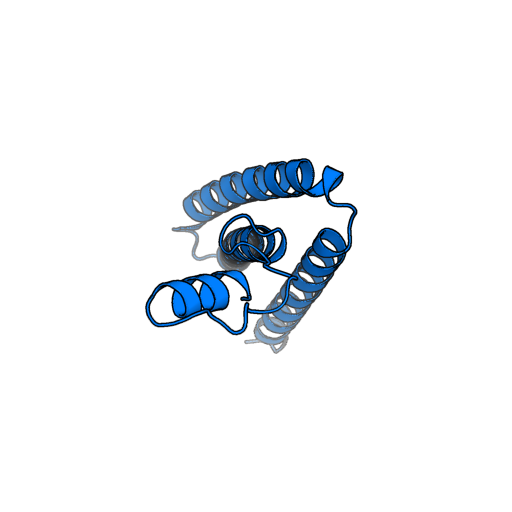-12.015 26.326 1.00 86.69 96 CYS A C 1
ATOM 767 O O . CYS A 1 96 ? -13.842 -12.243 27.396 1.00 86.69 96 CYS A O 1
ATOM 769 N N . PRO A 1 97 ? -15.750 -11.964 26.225 1.00 90.69 97 PRO A N 1
ATOM 770 C CA . PRO A 1 97 ? -16.624 -12.211 27.363 1.00 90.69 97 PRO A CA 1
ATOM 771 C C . PRO A 1 97 ? -16.395 -13.629 27.914 1.00 90.69 97 PRO A C 1
ATOM 773 O O . PRO A 1 97 ? -16.249 -14.563 27.115 1.00 90.69 97 PRO A O 1
ATOM 776 N N . PRO A 1 98 ? -16.355 -13.820 29.244 1.00 88.94 98 PRO A N 1
ATOM 777 C CA . PRO A 1 98 ? -16.066 -15.123 29.850 1.00 88.94 98 PRO A CA 1
ATOM 778 C C . PRO A 1 98 ? -17.155 -16.179 29.582 1.00 88.94 98 PRO A C 1
ATOM 780 O O . PRO A 1 98 ? -16.892 -17.377 29.665 1.00 88.94 98 PRO A O 1
ATOM 783 N N . ASP A 1 99 ? -18.365 -15.758 29.209 1.00 92.88 99 ASP A N 1
ATOM 784 C CA . ASP A 1 99 ? -19.499 -16.603 28.822 1.00 92.88 99 ASP A CA 1
ATOM 785 C C . ASP A 1 99 ? -19.485 -17.019 27.336 1.00 92.88 99 ASP A C 1
ATOM 787 O O . ASP A 1 99 ? -20.315 -17.828 26.910 1.00 92.88 99 ASP A O 1
ATOM 791 N N . ALA A 1 100 ? -18.554 -16.503 26.524 1.00 88.81 100 ALA A N 1
ATOM 792 C CA . ALA A 1 100 ? -18.511 -16.780 25.092 1.00 88.81 100 ALA A CA 1
ATOM 793 C C . ALA A 1 100 ? -18.167 -18.254 24.799 1.00 88.81 100 ALA A C 1
ATOM 795 O O . ALA A 1 100 ? -17.073 -18.737 25.101 1.00 88.81 100 ALA A O 1
ATOM 796 N N . ARG A 1 101 ? -19.087 -18.973 24.141 1.00 92.00 101 ARG A N 1
ATOM 797 C CA . ARG A 1 101 ? -18.923 -20.384 23.747 1.00 92.00 101 ARG A CA 1
ATOM 798 C C . ARG A 1 101 ? -19.283 -20.619 22.280 1.00 92.00 101 ARG A C 1
ATOM 800 O O . ARG A 1 101 ? -20.024 -19.840 21.679 1.00 92.00 101 ARG A O 1
ATOM 807 N N . GLY A 1 102 ? -18.755 -21.711 21.722 1.00 92.00 102 GLY A N 1
ATOM 808 C CA . GLY A 1 102 ? -19.029 -22.154 20.352 1.00 92.00 102 GLY A CA 1
ATOM 809 C C . GLY A 1 102 ? -18.7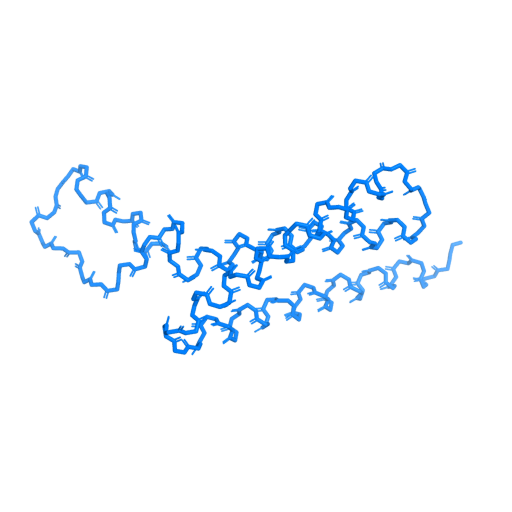80 -21.059 19.311 1.00 92.00 102 GLY A C 1
ATOM 810 O O . GLY A 1 102 ? -17.802 -20.316 19.397 1.00 92.00 102 GLY A O 1
ATOM 811 N N . TRP A 1 103 ? -19.713 -20.921 18.367 1.00 91.75 103 TRP A N 1
ATOM 812 C CA . TRP A 1 103 ? -19.632 -19.973 17.253 1.00 91.75 103 TRP A CA 1
ATOM 813 C C . TRP A 1 103 ? -19.523 -18.499 17.670 1.00 91.75 103 TRP A C 1
ATOM 815 O O . TRP A 1 103 ? -18.867 -17.729 16.971 1.00 91.75 103 TRP A O 1
ATOM 825 N N . ARG A 1 104 ? -20.074 -18.096 18.830 1.00 85.94 104 ARG A N 1
ATOM 826 C CA . ARG A 1 104 ? -19.906 -16.720 19.352 1.00 85.94 104 ARG A CA 1
ATOM 827 C C . ARG A 1 104 ? -18.443 -16.415 19.669 1.00 85.94 104 ARG A C 1
ATOM 829 O O . ARG A 1 104 ? -17.964 -15.335 19.339 1.00 85.94 104 ARG A O 1
ATOM 836 N N . ARG A 1 105 ? -17.723 -17.367 20.271 1.00 87.62 105 ARG A N 1
ATOM 837 C CA . ARG A 1 105 ? -16.297 -17.205 20.593 1.00 87.62 105 ARG A CA 1
ATOM 838 C C . ARG A 1 105 ? -15.440 -17.168 19.329 1.00 87.62 105 ARG A C 1
ATOM 840 O O . ARG A 1 105 ? -14.540 -16.340 19.249 1.00 87.62 105 ARG A O 1
ATOM 847 N N . THR A 1 106 ? -15.757 -18.001 18.337 1.00 87.88 106 THR A N 1
ATOM 848 C CA . THR A 1 106 ? -15.090 -17.969 17.026 1.00 87.88 106 THR A CA 1
ATOM 849 C C . THR A 1 106 ? -15.292 -16.623 16.328 1.00 87.88 106 THR A C 1
ATOM 851 O O . THR A 1 106 ? -14.327 -16.045 15.842 1.00 87.88 106 THR A O 1
ATOM 854 N N . GLY A 1 107 ? -16.509 -16.070 16.350 1.00 84.81 107 GLY A N 1
ATOM 855 C CA . GLY A 1 107 ? -16.782 -14.734 15.808 1.00 84.81 107 GLY A CA 1
ATOM 856 C C . GLY A 1 107 ? -15.970 -13.630 16.495 1.00 84.81 107 GLY A C 1
ATOM 857 O O . GLY A 1 107 ? -15.385 -12.793 15.814 1.00 84.81 107 GLY A O 1
ATOM 858 N N . TYR A 1 108 ? -15.856 -13.659 17.830 1.00 85.75 108 TYR A N 1
ATOM 859 C CA . TYR A 1 108 ? -15.006 -12.707 18.559 1.00 85.75 108 TYR A CA 1
ATOM 860 C C . TYR A 1 108 ? -13.518 -12.866 18.240 1.00 85.75 108 TYR A C 1
ATOM 862 O O . TYR A 1 108 ? -12.812 -11.864 18.218 1.00 85.75 108 TYR A O 1
ATOM 870 N N . ALA A 1 109 ? -13.049 -14.091 17.988 1.00 83.06 109 ALA A N 1
ATOM 871 C CA . ALA A 1 109 ? -11.672 -14.334 17.570 1.00 83.06 109 ALA A CA 1
ATOM 872 C C . ALA A 1 109 ? -11.394 -13.746 16.178 1.00 83.06 109 ALA A C 1
ATOM 874 O O . ALA A 1 109 ? -10.383 -13.080 16.011 1.00 83.06 109 ALA A O 1
ATOM 875 N N . ILE A 1 110 ? -12.311 -13.911 15.216 1.00 83.75 110 ILE A N 1
ATOM 876 C CA . ILE A 1 110 ? -12.184 -13.340 13.860 1.00 83.75 110 ILE A CA 1
ATOM 877 C C . ILE A 1 110 ? -12.174 -11.806 13.895 1.00 83.75 110 ILE A C 1
ATOM 879 O O . ILE A 1 110 ? -11.468 -11.179 13.121 1.00 83.75 110 ILE A O 1
ATOM 883 N N . GLN A 1 111 ? -12.942 -11.198 14.799 1.00 79.69 111 GLN A N 1
ATOM 884 C CA . GLN A 1 111 ? -12.950 -9.746 14.993 1.00 79.69 111 GLN A CA 1
ATOM 885 C C . GLN A 1 111 ? -11.694 -9.232 15.725 1.00 79.69 111 GLN A C 1
ATOM 887 O O . GLN A 1 111 ? -11.387 -8.050 15.679 1.00 79.69 111 GLN A O 1
ATOM 892 N N . ALA A 1 112 ? -10.967 -10.079 16.452 1.00 73.88 112 ALA A N 1
ATOM 893 C CA . ALA A 1 112 ? -9.763 -9.656 17.172 1.00 73.88 112 ALA A CA 1
ATOM 894 C C . ALA A 1 112 ? -8.487 -9.663 16.310 1.00 73.88 112 ALA A C 1
ATOM 896 O O . ALA A 1 112 ? -7.461 -9.172 16.779 1.00 73.88 112 ALA A O 1
ATOM 897 N N . VAL A 1 113 ? -8.554 -10.248 15.108 1.00 62.91 113 VAL A N 1
ATOM 898 C CA . VAL A 1 113 ? -7.487 -10.258 14.096 1.00 62.91 113 VAL A CA 1
ATOM 899 C C . VAL A 1 113 ? -7.625 -9.017 13.235 1.00 62.91 113 VAL A C 1
ATOM 901 O O . VAL A 1 113 ? -6.635 -8.264 13.183 1.00 62.91 113 VAL A O 1
#

Sequence (113 aa):
MTLSQYVLPVLYTLFIWWFSTGVILYLDGLPAWTFKWTMLGATAFLLLAFLGLCVTAKDTRTTGAYLSFTCALMIWAWQEVAFLLGYVTGSRRVPCPPDARGWRRTGYAIQAV

Radius of gyration: 18.78 Å; Cα contacts (8 Å, |Δi|>4): 76; chains: 1; bounding box: 46×32×52 Å

pLDDT: mean 90.31, std 7.92, range [61.22, 97.81]